Protein AF-A0A8T2TJA4-F1 (afdb_monomer_lite)

Sequence (64 aa):
MREYLACLKENKSEAEKCRDLSKRYLECRMERNLMAKQDLSELGFTESSVSNNISDGLSVQKNS

InterPro domains:
  IPR010625 CHCH [PF06747] (1-31)

Foldseek 3Di:
DVVQVVQCVVVVNPSVSVVVVVLVVVVVCCVVVVDPDDDVVVVVPDCPPDDDDDDDDPPPPPDD

pLDDT: mean 80.57, std 20.78, range [35.44, 97.75]

Structure (mmCIF, N/CA/C/O backbone):
data_AF-A0A8T2TJA4-F1
#
_entry.id   AF-A0A8T2TJA4-F1
#
loop_
_atom_site.group_PDB
_atom_site.id
_atom_site.type_symbol
_atom_site.label_atom_id
_atom_site.label_alt_id
_atom_site.label_comp_id
_atom_site.label_asym_id
_atom_site.label_entity_id
_atom_site.label_seq_id
_atom_site.pdbx_PDB_ins_code
_atom_site.Cartn_x
_atom_site.Cartn_y
_atom_site.Cartn_z
_atom_site.occupancy
_atom_site.B_iso_or_equiv
_atom_site.auth_seq_id
_atom_site.auth_comp_id
_atom_site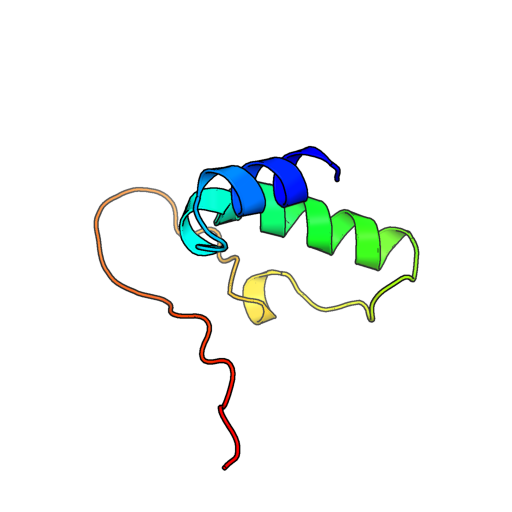.auth_asym_id
_atom_site.auth_atom_id
_atom_site.pdbx_PDB_model_num
ATOM 1 N N . MET A 1 1 ? 4.783 -10.357 3.645 1.00 66.75 1 MET A N 1
ATOM 2 C CA . MET A 1 1 ? 5.359 -8.980 3.708 1.00 66.75 1 MET A CA 1
ATOM 3 C C . MET A 1 1 ? 6.675 -8.840 2.946 1.00 66.75 1 MET A C 1
ATOM 5 O O . MET A 1 1 ? 6.793 -7.896 2.176 1.00 66.75 1 MET A O 1
ATOM 9 N N . ARG A 1 2 ? 7.663 -9.733 3.136 1.00 87.56 2 ARG A N 1
ATOM 10 C CA . ARG A 1 2 ? 8.948 -9.655 2.407 1.00 87.56 2 ARG A CA 1
ATOM 11 C C . ARG A 1 2 ? 8.781 -9.716 0.886 1.00 87.56 2 ARG A C 1
ATOM 13 O O . ARG A 1 2 ? 9.554 -9.081 0.187 1.00 87.56 2 ARG A O 1
ATOM 20 N N . GLU A 1 3 ? 7.751 -10.403 0.398 1.00 93.56 3 GLU A N 1
ATOM 21 C CA . GLU A 1 3 ? 7.445 -10.514 -1.034 1.00 93.56 3 GLU A CA 1
ATOM 22 C C . GLU A 1 3 ? 7.154 -9.159 -1.679 1.00 93.56 3 GLU A C 1
ATOM 24 O O . GLU A 1 3 ? 7.668 -8.889 -2.754 1.00 93.56 3 GLU A O 1
ATOM 29 N N . TYR A 1 4 ? 6.404 -8.273 -1.011 1.00 94.56 4 TYR A N 1
ATOM 30 C CA . TYR A 1 4 ? 6.154 -6.930 -1.539 1.00 94.56 4 TYR A CA 1
ATOM 31 C C . TYR A 1 4 ? 7.461 -6.139 -1.683 1.00 94.56 4 TYR A C 1
ATOM 33 O O . TYR A 1 4 ? 7.726 -5.556 -2.728 1.00 94.56 4 TYR A O 1
ATOM 41 N N . LEU A 1 5 ? 8.321 -6.179 -0.661 1.00 94.25 5 LEU A N 1
ATOM 42 C CA . LEU A 1 5 ? 9.614 -5.490 -0.689 1.00 94.25 5 LEU A CA 1
ATOM 43 C C . LEU A 1 5 ? 10.577 -6.095 -1.722 1.00 94.25 5 LEU A C 1
ATOM 45 O O . LEU A 1 5 ? 11.322 -5.361 -2.368 1.00 94.25 5 LEU A O 1
ATOM 49 N N . ALA A 1 6 ? 10.557 -7.419 -1.893 1.00 97.12 6 ALA A N 1
ATOM 50 C CA . ALA A 1 6 ? 11.324 -8.105 -2.927 1.00 97.12 6 ALA A CA 1
ATOM 51 C C . ALA A 1 6 ? 10.835 -7.707 -4.326 1.00 97.12 6 ALA A C 1
ATOM 53 O O . ALA A 1 6 ? 11.641 -7.285 -5.149 1.00 97.12 6 ALA A O 1
ATOM 54 N N . CYS A 1 7 ? 9.518 -7.715 -4.543 1.00 97.06 7 CYS A N 1
ATOM 55 C CA . CYS A 1 7 ? 8.906 -7.283 -5.792 1.00 97.06 7 CYS A CA 1
ATOM 56 C C . CYS A 1 7 ? 9.262 -5.830 -6.122 1.00 97.06 7 CYS A C 1
ATOM 58 O O . CYS A 1 7 ? 9.653 -5.548 -7.250 1.00 97.06 7 CYS A O 1
ATOM 60 N N . LEU A 1 8 ? 9.219 -4.912 -5.146 1.00 96.12 8 LEU A N 1
ATOM 61 C CA . LEU A 1 8 ? 9.669 -3.532 -5.356 1.00 96.12 8 LEU A CA 1
ATOM 62 C C . LEU A 1 8 ? 11.134 -3.480 -5.790 1.00 96.12 8 LEU A C 1
ATOM 64 O O . LEU A 1 8 ? 11.471 -2.763 -6.726 1.00 96.12 8 LEU A O 1
ATOM 68 N N . LYS A 1 9 ? 12.013 -4.246 -5.138 1.00 97.00 9 LYS A N 1
ATOM 69 C CA . LYS A 1 9 ? 13.436 -4.281 -5.490 1.00 97.00 9 LYS A CA 1
ATOM 70 C C . LYS A 1 9 ? 13.656 -4.782 -6.922 1.00 97.00 9 LYS A C 1
ATOM 72 O O . LYS A 1 9 ? 14.456 -4.201 -7.650 1.00 97.00 9 LYS A O 1
ATOM 77 N N . GLU A 1 10 ? 12.951 -5.834 -7.322 1.00 97.75 10 GLU A N 1
ATOM 78 C CA . GLU A 1 10 ? 13.037 -6.427 -8.663 1.00 97.75 10 GLU A CA 1
ATOM 79 C C . GLU A 1 10 ? 12.462 -5.502 -9.740 1.00 97.75 10 GLU A C 1
ATOM 81 O O . GLU A 1 10 ? 13.025 -5.372 -10.826 1.00 97.75 10 GLU A O 1
ATOM 86 N N . ASN A 1 11 ? 11.386 -4.791 -9.410 1.00 96.75 11 ASN A N 1
ATOM 87 C CA . ASN A 1 11 ? 10.668 -3.903 -10.317 1.00 96.75 11 ASN A CA 1
ATOM 88 C C . ASN A 1 11 ? 11.086 -2.436 -10.174 1.00 96.75 11 ASN A C 1
ATOM 90 O O . ASN A 1 11 ? 10.307 -1.549 -10.496 1.00 96.75 11 ASN A O 1
ATOM 94 N N . LYS A 1 12 ? 12.297 -2.154 -9.674 1.00 96.06 12 LYS A N 1
ATOM 95 C CA . LYS A 1 12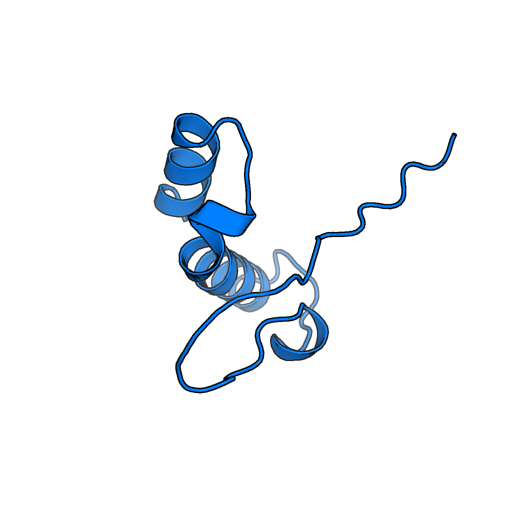 ? 12.855 -0.788 -9.575 1.00 96.06 12 LYS A CA 1
ATOM 96 C C . LYS A 1 12 ? 11.907 0.215 -8.894 1.00 96.06 12 LYS A C 1
ATOM 98 O O . LYS A 1 12 ? 11.806 1.370 -9.298 1.00 96.06 12 LYS A O 1
ATOM 103 N N . SER A 1 13 ? 11.240 -0.239 -7.838 1.00 92.50 13 SER A N 1
ATOM 104 C CA . SER A 1 13 ? 10.252 0.496 -7.040 1.00 92.50 13 SER A CA 1
ATOM 105 C C . SER A 1 13 ? 8.935 0.828 -7.755 1.00 92.50 13 SER A C 1
ATOM 107 O O . SER A 1 13 ? 8.158 1.638 -7.251 1.00 92.50 13 SER A O 1
ATOM 109 N N . GLU A 1 14 ? 8.632 0.185 -8.883 1.00 93.19 14 GLU A N 1
ATOM 110 C CA . GLU A 1 14 ? 7.337 0.289 -9.565 1.00 93.19 14 GLU A CA 1
ATOM 111 C C . GLU A 1 14 ? 6.262 -0.502 -8.793 1.00 93.19 14 GLU A C 1
ATOM 113 O O . GLU A 1 14 ? 6.050 -1.697 -9.006 1.00 93.19 14 GLU A O 1
ATOM 118 N N . ALA A 1 15 ? 5.577 0.164 -7.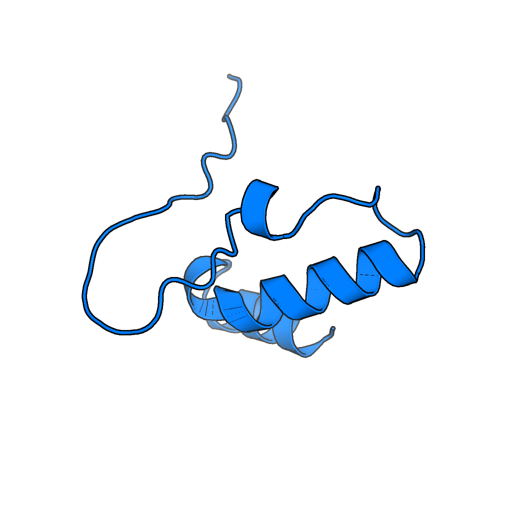856 1.00 88.69 15 ALA A N 1
ATOM 119 C CA . ALA A 1 15 ? 4.595 -0.465 -6.963 1.00 88.69 15 ALA A CA 1
ATOM 120 C C . ALA A 1 15 ? 3.365 -1.042 -7.688 1.00 88.69 15 ALA A C 1
ATOM 122 O O . ALA A 1 15 ? 2.742 -1.979 -7.189 1.00 88.69 15 ALA A O 1
ATOM 123 N N . GLU A 1 16 ? 3.035 -0.521 -8.870 1.00 91.19 16 GLU A N 1
ATOM 124 C CA . GLU A 1 16 ? 1.936 -1.001 -9.717 1.00 91.19 16 GLU A CA 1
ATOM 125 C C . GLU A 1 16 ? 2.128 -2.454 -10.170 1.00 91.19 16 GLU A C 1
ATOM 127 O O . GLU A 1 16 ? 1.176 -3.233 -10.160 1.00 91.19 16 GLU A O 1
ATOM 132 N N . LYS A 1 17 ? 3.373 -2.866 -10.444 1.00 94.12 17 LYS A N 1
ATOM 133 C CA . LYS A 1 17 ? 3.724 -4.257 -10.777 1.00 94.12 17 LYS A CA 1
ATOM 134 C C . LYS A 1 17 ? 3.587 -5.203 -9.583 1.00 94.12 17 LYS A C 1
ATOM 136 O O . LYS A 1 17 ? 3.559 -6.416 -9.747 1.00 94.12 17 LYS A O 1
ATOM 141 N N . CYS A 1 18 ? 3.481 -4.641 -8.382 1.00 96.00 18 CYS A N 1
ATOM 142 C CA . CYS A 1 18 ? 3.372 -5.356 -7.120 1.00 96.00 18 CYS A CA 1
ATOM 143 C C . CYS A 1 18 ? 2.006 -5.140 -6.449 1.00 96.00 18 CYS A C 1
ATOM 145 O O . CYS A 1 18 ? 1.904 -5.333 -5.238 1.00 96.00 18 CYS A O 1
ATOM 147 N N . ARG A 1 19 ? 0.971 -4.720 -7.196 1.00 93.56 19 ARG A N 1
ATOM 148 C CA . ARG A 1 19 ? -0.329 -4.285 -6.650 1.00 93.56 19 ARG A CA 1
ATOM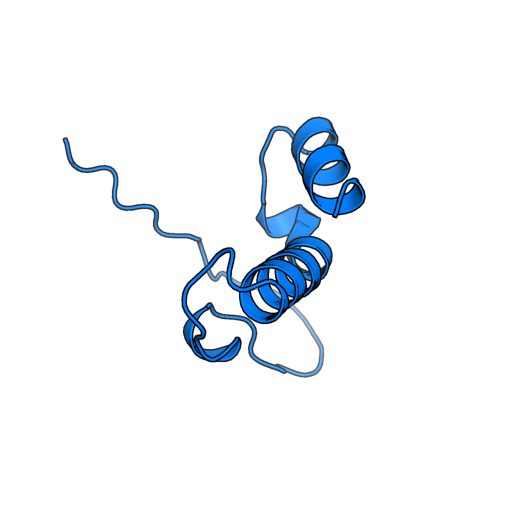 149 C C . ARG A 1 19 ? -0.994 -5.323 -5.741 1.00 93.56 19 ARG A C 1
ATOM 151 O O . ARG A 1 19 ? -1.430 -4.992 -4.644 1.00 93.56 19 ARG A O 1
ATOM 158 N N . ASP A 1 20 ? -1.001 -6.593 -6.127 1.00 92.25 20 ASP A N 1
ATOM 159 C CA . ASP A 1 20 ? -1.607 -7.641 -5.290 1.00 92.25 20 ASP A CA 1
ATOM 160 C C . ASP A 1 20 ? -0.820 -7.874 -3.993 1.00 92.25 20 ASP A C 1
ATOM 162 O O . ASP A 1 20 ? -1.387 -8.126 -2.926 1.00 92.25 20 ASP A O 1
ATOM 166 N N . LEU A 1 21 ? 0.508 -7.748 -4.064 1.00 94.88 21 LEU A N 1
ATOM 167 C CA . LEU A 1 21 ? 1.385 -7.856 -2.901 1.00 94.88 21 LEU A CA 1
ATOM 168 C C . LEU A 1 21 ? 1.260 -6.630 -1.992 1.00 94.88 21 LEU A C 1
ATOM 170 O O . LEU A 1 21 ? 1.358 -6.773 -0.772 1.00 94.88 21 LEU A O 1
ATOM 174 N N . SER A 1 22 ? 1.026 -5.445 -2.562 1.00 94.50 22 SER A N 1
ATOM 175 C CA . SER A 1 22 ? 0.815 -4.217 -1.800 1.00 94.50 22 SER A CA 1
ATOM 176 C C . SER A 1 22 ? -0.522 -4.247 -1.055 1.00 94.50 22 SER A C 1
ATOM 178 O O . SER A 1 22 ? -0.527 -3.892 0.123 1.00 94.50 22 SER A O 1
ATOM 180 N N . LYS A 1 23 ? -1.600 -4.785 -1.655 1.00 94.56 23 LYS A N 1
ATOM 181 C CA . LYS A 1 23 ? -2.893 -5.032 -0.977 1.00 94.56 23 LYS A CA 1
ATOM 182 C C . LYS A 1 23 ? -2.695 -5.848 0.305 1.00 94.56 23 LYS A C 1
ATOM 184 O O . LYS A 1 23 ? -2.947 -5.353 1.403 1.00 94.56 23 LYS A O 1
ATOM 189 N N . ARG A 1 24 ? -2.106 -7.045 0.180 1.00 94.19 24 ARG A N 1
ATOM 190 C CA . ARG A 1 24 ? -1.831 -7.952 1.317 1.00 94.19 24 ARG A CA 1
ATOM 191 C C . ARG A 1 24 ? -0.888 -7.338 2.352 1.00 94.19 24 ARG A C 1
ATOM 193 O O . ARG A 1 24 ? -0.991 -7.595 3.551 1.00 94.19 24 ARG A O 1
ATOM 200 N N . TYR A 1 25 ? 0.086 -6.550 1.897 1.00 94.81 25 TYR A N 1
ATOM 201 C CA . TYR A 1 25 ? 1.020 -5.860 2.781 1.00 94.81 25 TYR A CA 1
ATOM 202 C C . TYR A 1 25 ? 0.317 -4.796 3.632 1.00 94.81 25 TYR A C 1
ATOM 204 O O . TYR A 1 25 ? 0.569 -4.718 4.836 1.00 94.81 25 TYR A O 1
ATOM 212 N N . LEU A 1 26 ? -0.565 -3.999 3.026 1.00 94.44 26 LEU A N 1
ATOM 213 C CA . LEU A 1 26 ? -1.314 -2.949 3.712 1.00 94.44 26 LEU A CA 1
ATOM 214 C C . LEU A 1 26 ? -2.338 -3.535 4.689 1.00 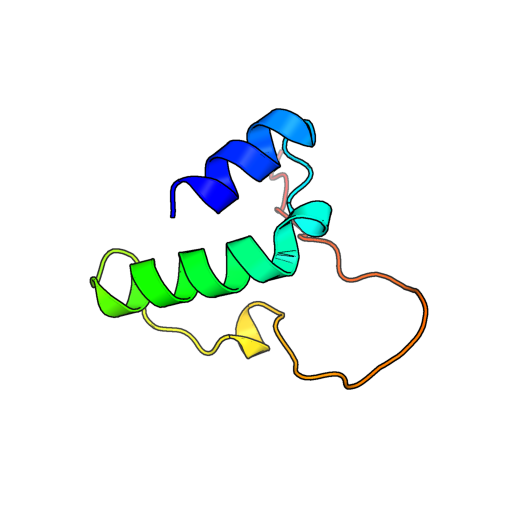94.44 26 LEU A C 1
ATOM 216 O O . LEU A 1 26 ? -2.369 -3.097 5.838 1.00 94.44 26 LEU A O 1
ATOM 220 N N . GLU A 1 27 ? -3.074 -4.577 4.291 1.00 94.00 27 GLU A N 1
ATOM 221 C CA . GLU A 1 27 ? -3.961 -5.350 5.177 1.00 94.00 27 GLU A CA 1
ATOM 222 C C . GLU A 1 27 ? -3.225 -5.802 6.444 1.00 94.00 27 GLU A C 1
ATOM 224 O O . GLU A 1 27 ? -3.605 -5.440 7.558 1.00 94.00 27 GLU A O 1
ATOM 229 N N . CYS A 1 28 ? -2.086 -6.482 6.279 1.00 95.81 28 CYS A N 1
ATOM 230 C CA . CYS A 1 28 ? -1.280 -6.964 7.399 1.00 95.81 28 CYS A CA 1
ATOM 231 C C . CYS A 1 28 ? -0.816 -5.826 8.325 1.00 95.81 28 CYS A C 1
ATOM 233 O O . CYS A 1 28 ? -0.785 -5.971 9.550 1.00 95.81 28 CYS A O 1
ATOM 235 N N . ARG A 1 29 ? -0.444 -4.666 7.770 1.00 95.50 29 ARG A N 1
ATOM 236 C CA . ARG A 1 29 ? -0.041 -3.515 8.590 1.00 95.50 29 ARG A CA 1
ATOM 237 C C . ARG A 1 29 ? -1.203 -2.944 9.392 1.00 95.50 29 ARG A C 1
ATOM 239 O O . ARG A 1 29 ? -0.991 -2.590 10.551 1.00 95.50 29 ARG A O 1
ATOM 246 N N . MET A 1 30 ? -2.395 -2.874 8.809 1.00 95.25 30 MET A N 1
ATOM 247 C CA . MET A 1 30 ? -3.601 -2.415 9.500 1.00 95.25 30 MET A CA 1
ATOM 248 C C . MET A 1 30 ? -4.019 -3.388 10.610 1.00 95.25 30 MET A C 1
ATOM 250 O O . MET A 1 30 ? -4.312 -2.960 11.726 1.00 95.25 30 MET A O 1
ATOM 254 N N . GLU A 1 31 ? -3.968 -4.698 10.355 1.00 95.62 31 GLU A N 1
ATOM 255 C CA . GLU A 1 31 ? -4.256 -5.740 11.352 1.00 95.62 31 GLU A CA 1
ATOM 256 C C . GLU A 1 31 ? -3.304 -5.689 12.549 1.00 95.62 31 GLU A C 1
ATOM 258 O O . GLU A 1 31 ? -3.714 -5.864 13.696 1.00 95.62 31 GLU A O 1
ATOM 263 N N . ARG A 1 32 ? -2.022 -5.404 12.294 1.00 96.06 32 ARG A N 1
ATOM 264 C CA . ARG A 1 32 ? -0.990 -5.308 13.337 1.00 96.06 32 ARG A CA 1
ATOM 265 C C . ARG A 1 32 ? -0.909 -3.930 13.991 1.00 96.06 32 ARG A C 1
ATOM 267 O O . ARG A 1 32 ? 0.023 -3.690 14.753 1.00 96.06 32 ARG A O 1
ATOM 274 N N . ASN A 1 33 ? -1.857 -3.037 13.705 1.00 95.44 33 ASN A N 1
ATOM 275 C CA . ASN A 1 33 ? -1.889 -1.660 14.208 1.00 95.44 33 ASN A CA 1
ATOM 276 C C . ASN A 1 33 ? -0.602 -0.868 13.886 1.00 95.44 33 ASN A C 1
ATOM 278 O O . ASN A 1 33 ? -0.189 0.011 14.635 1.00 95.44 33 ASN A O 1
ATOM 282 N N . LEU A 1 34 ? 0.044 -1.186 12.760 1.00 95.06 34 LEU A N 1
ATOM 283 C CA . LEU A 1 34 ? 1.227 -0.492 12.228 1.00 95.06 34 LEU A CA 1
ATOM 284 C C . LEU A 1 34 ? 0.858 0.582 11.192 1.00 95.06 34 LEU A C 1
ATOM 286 O O . LEU A 1 34 ? 1.743 1.176 10.566 1.00 95.06 34 LEU A O 1
ATOM 290 N N . MET A 1 35 ? -0.440 0.755 10.951 1.00 91.75 35 MET A N 1
ATOM 291 C CA . MET A 1 35 ? -1.057 1.740 10.072 1.00 91.75 35 MET A CA 1
ATOM 292 C C . MET A 1 35 ? -2.504 1.960 10.536 1.00 91.75 35 MET A C 1
ATOM 294 O O . MET A 1 35 ? -3.119 1.042 11.084 1.00 91.75 35 MET A O 1
ATOM 298 N N . ALA A 1 36 ? -3.039 3.166 10.331 1.00 94.75 36 ALA A N 1
ATOM 299 C CA . ALA A 1 36 ? -4.449 3.444 10.583 1.00 94.75 36 ALA A CA 1
ATOM 300 C C . ALA A 1 36 ? -5.333 2.550 9.703 1.00 94.75 36 ALA A C 1
ATOM 302 O O . ALA A 1 36 ? -5.018 2.324 8.534 1.00 94.75 36 ALA A O 1
ATOM 303 N N . LYS A 1 37 ? -6.430 2.044 10.269 1.00 93.88 37 LYS A N 1
ATOM 304 C CA . LYS A 1 37 ? -7.396 1.237 9.519 1.00 93.88 37 LYS A CA 1
ATOM 305 C C . LYS A 1 37 ? -8.152 2.135 8.536 1.00 93.88 37 LYS A C 1
ATOM 307 O O . LYS A 1 37 ? -8.666 3.184 8.924 1.00 93.88 37 LYS A O 1
ATOM 312 N N . GLN A 1 38 ? -8.183 1.721 7.279 1.00 92.50 38 GLN A N 1
ATOM 313 C CA . GLN A 1 38 ? -8.859 2.378 6.160 1.00 92.50 38 GLN A CA 1
ATOM 314 C C . GLN A 1 38 ? -9.469 1.286 5.281 1.00 92.50 38 G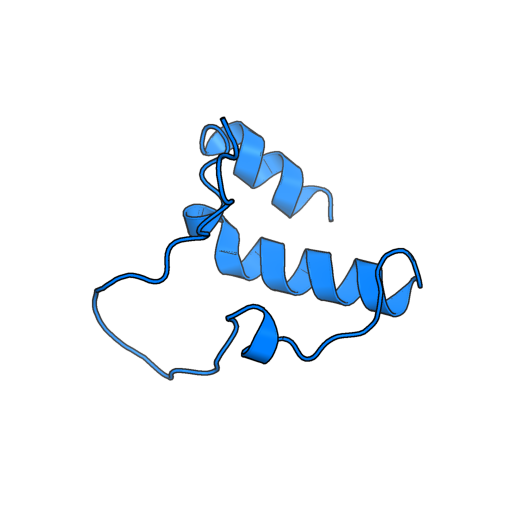LN A C 1
ATOM 316 O O . GLN A 1 38 ? -8.997 0.143 5.312 1.00 92.50 38 GLN A O 1
ATOM 321 N N . ASP A 1 39 ? -10.499 1.619 4.508 1.00 92.44 39 ASP A N 1
ATOM 322 C CA . ASP A 1 39 ? -11.034 0.667 3.540 1.00 92.44 39 ASP A CA 1
ATOM 323 C C . ASP A 1 39 ? -10.051 0.511 2.368 1.00 92.44 39 ASP A C 1
ATOM 325 O O . ASP A 1 39 ? -9.425 1.466 1.907 1.00 92.44 39 ASP A O 1
ATOM 329 N N . LEU A 1 40 ? -9.884 -0.710 1.869 1.00 90.75 40 LEU A N 1
ATOM 330 C CA . LEU A 1 40 ? -8.978 -0.973 0.752 1.00 90.75 40 LEU A CA 1
ATOM 331 C C . LEU A 1 40 ? -9.435 -0.293 -0.541 1.00 90.75 40 LEU A C 1
ATOM 333 O O . LEU A 1 40 ? -8.592 0.099 -1.344 1.00 90.75 40 LEU A O 1
ATOM 337 N N . SER A 1 41 ? -10.738 -0.107 -0.728 1.00 91.81 41 SER A N 1
ATOM 338 C CA . SER A 1 41 ? -11.291 0.644 -1.854 1.00 91.81 41 SER A CA 1
ATOM 339 C C . SER A 1 41 ? -10.904 2.126 -1.815 1.00 91.81 41 SER A C 1
ATOM 341 O O . SER A 1 41 ? -10.582 2.685 -2.862 1.00 91.81 41 SER A O 1
ATOM 343 N N . GLU A 1 42 ? -10.815 2.737 -0.627 1.00 91.25 42 GLU A N 1
ATOM 344 C CA . GLU A 1 42 ? -10.312 4.111 -0.438 1.00 91.25 42 GLU A CA 1
ATOM 345 C C . GLU A 1 42 ? -8.819 4.224 -0.783 1.00 91.25 42 GLU A C 1
ATOM 347 O O . GLU A 1 42 ? -8.343 5.275 -1.207 1.00 91.25 42 GLU A O 1
ATOM 352 N N . LEU A 1 43 ? -8.084 3.116 -0.659 1.00 90.31 43 LEU A N 1
ATOM 353 C CA . LEU A 1 43 ? -6.693 2.979 -1.097 1.00 90.31 43 LEU A CA 1
ATOM 354 C C . LEU A 1 43 ? -6.570 2.548 -2.573 1.00 90.31 43 LEU A C 1
ATOM 356 O O . LEU A 1 43 ? -5.471 2.247 -3.041 1.00 90.31 43 LEU A O 1
ATOM 360 N N . GLY A 1 44 ? -7.685 2.511 -3.308 1.00 90.25 44 GLY A N 1
ATOM 361 C CA . GLY A 1 44 ? -7.746 2.183 -4.731 1.00 90.25 44 GLY A CA 1
ATOM 362 C C . GLY A 1 44 ? -7.837 0.688 -5.053 1.00 90.25 44 GLY A C 1
ATOM 363 O O . GLY A 1 44 ? -7.837 0.320 -6.226 1.00 90.25 44 GLY A O 1
ATOM 364 N N . PHE A 1 45 ? -7.932 -0.211 -4.072 1.00 90.50 45 PHE A N 1
ATOM 365 C CA . PHE A 1 45 ? -8.124 -1.648 -4.314 1.00 90.50 45 PHE A CA 1
ATOM 366 C C . PHE A 1 45 ? -9.612 -1.984 -4.451 1.00 90.50 45 PHE A C 1
ATOM 368 O O . PHE A 1 45 ? -10.216 -2.590 -3.566 1.00 90.50 45 PHE A O 1
ATOM 375 N N . THR A 1 46 ? -10.210 -1.591 -5.570 1.00 86.06 46 THR A N 1
ATOM 376 C CA . THR A 1 46 ? -11.577 -1.989 -5.916 1.00 86.06 46 THR A CA 1
ATOM 377 C C . THR A 1 46 ? -11.576 -3.354 -6.607 1.00 86.06 46 THR A C 1
ATOM 379 O O . THR A 1 46 ? -10.694 -3.664 -7.408 1.00 86.06 46 THR A O 1
ATOM 382 N N . GLU A 1 47 ? -12.567 -4.192 -6.299 1.00 69.44 47 GLU A N 1
ATOM 383 C CA . GLU A 1 47 ? -12.813 -5.466 -6.992 1.00 69.44 47 GLU A CA 1
ATOM 384 C C . GLU A 1 47 ? -13.452 -5.178 -8.363 1.00 69.44 47 GLU A C 1
ATOM 386 O O . GLU A 1 47 ? -14.622 -5.466 -8.609 1.00 69.44 47 GLU A O 1
ATOM 391 N N . SER A 1 48 ? -12.707 -4.543 -9.268 1.00 55.94 48 SER A N 1
ATOM 392 C CA . SER A 1 48 ? -13.102 -4.455 -10.674 1.00 55.94 48 SER A CA 1
ATOM 393 C C . SER A 1 48 ? -12.724 -5.775 -11.343 1.00 55.94 48 SER A C 1
ATOM 395 O O . SER A 1 48 ? -11.587 -6.029 -11.735 1.00 55.94 48 SER A O 1
ATOM 397 N N . SER A 1 49 ? -13.701 -6.672 -11.387 1.00 46.53 49 SER A N 1
ATOM 398 C CA . SER A 1 49 ? -13.612 -7.958 -12.063 1.00 46.53 49 SER A CA 1
ATOM 399 C C . SER A 1 49 ? -13.270 -7.764 -13.546 1.00 46.53 49 SER A C 1
ATOM 401 O O . SER A 1 49 ? -14.080 -7.273 -14.317 1.00 46.53 49 SER A O 1
ATOM 403 N N . VAL A 1 50 ? -12.075 -8.237 -13.914 1.00 51.66 50 VAL A N 1
ATOM 404 C CA . VAL A 1 50 ? -11.662 -8.712 -15.245 1.00 51.66 50 VAL A CA 1
ATOM 405 C C . VAL A 1 50 ? -11.631 -7.678 -16.392 1.00 51.66 50 VAL A C 1
ATOM 407 O O . VAL A 1 50 ? -12.643 -7.168 -16.852 1.00 51.66 50 VAL A O 1
ATOM 410 N N . SER A 1 51 ? -10.421 -7.560 -16.959 1.00 46.25 51 SER A N 1
ATOM 411 C CA . SER A 1 51 ? -10.075 -7.157 -18.333 1.00 46.25 51 SER A CA 1
ATOM 412 C C . SER A 1 51 ? -9.790 -5.681 -18.661 1.00 46.25 51 SER A C 1
ATOM 414 O O . SER A 1 51 ? -10.678 -4.862 -18.838 1.00 46.25 51 SER A O 1
ATOM 416 N N . ASN A 1 52 ? -8.508 -5.478 -19.000 1.00 46.59 52 ASN A N 1
ATOM 417 C CA . ASN A 1 52 ? -7.974 -4.588 -20.037 1.00 46.59 52 ASN A CA 1
ATOM 418 C C . ASN A 1 52 ? -7.922 -3.075 -19.766 1.00 46.59 52 ASN A C 1
ATOM 420 O O . ASN A 1 52 ? -8.851 -2.345 -20.073 1.00 46.59 52 ASN A O 1
ATOM 424 N N . ASN A 1 53 ? -6.699 -2.646 -19.432 1.00 55.88 53 ASN A N 1
ATOM 425 C CA . ASN A 1 53 ? -6.115 -1.316 -19.617 1.00 55.88 53 ASN A CA 1
ATOM 426 C C . ASN A 1 53 ? -6.738 -0.128 -18.861 1.00 55.88 53 ASN A C 1
ATOM 428 O O . ASN A 1 53 ? -7.933 0.125 -18.890 1.00 55.88 53 ASN A O 1
ATOM 432 N N . ILE A 1 54 ? -5.804 0.705 -18.393 1.00 49.22 54 ILE A N 1
ATOM 433 C CA . ILE A 1 54 ? -5.917 2.136 -18.080 1.00 49.22 54 ILE A CA 1
ATOM 434 C C . ILE A 1 54 ? -6.062 2.494 -16.591 1.00 49.22 54 ILE A C 1
ATOM 436 O O . ILE A 1 54 ? -7.135 2.503 -16.009 1.00 49.22 54 ILE A O 1
ATOM 440 N N . SER A 1 55 ? -4.877 2.843 -16.068 1.00 55.66 55 SER A N 1
ATOM 441 C CA . SER A 1 55 ? -4.546 3.897 -15.106 1.00 55.66 55 SER A CA 1
ATOM 442 C C . SER A 1 55 ? -5.319 3.958 -13.801 1.00 55.66 55 SER A C 1
ATOM 444 O O . SER A 1 55 ? -6.412 4.494 -13.774 1.00 55.66 55 SER A O 1
ATOM 446 N N . ASP A 1 56 ? -4.634 3.654 -12.702 1.00 47.59 56 ASP A N 1
ATOM 447 C CA . ASP A 1 56 ? -4.784 4.480 -11.507 1.00 47.59 56 ASP A CA 1
ATOM 448 C C . ASP A 1 56 ? -3.428 4.617 -10.826 1.00 47.59 56 ASP A C 1
ATOM 450 O O . ASP A 1 56 ? -2.944 3.740 -10.102 1.00 47.59 56 ASP A O 1
ATOM 454 N N . GLY A 1 57 ? -2.787 5.730 -11.180 1.00 44.44 57 GLY A N 1
ATOM 455 C CA . GLY A 1 57 ? -1.501 6.163 -10.677 1.00 44.44 57 GLY A CA 1
ATOM 456 C C . GLY A 1 57 ? -1.586 6.547 -9.207 1.00 44.44 57 GLY A C 1
ATOM 457 O O . GLY A 1 57 ? -2.451 7.311 -8.778 1.00 44.44 57 GLY A O 1
ATOM 458 N N . LEU A 1 58 ? -0.610 6.064 -8.443 1.00 45.91 58 LEU A N 1
ATOM 459 C CA . LEU A 1 58 ? -0.285 6.607 -7.137 1.00 45.91 58 LEU A CA 1
ATOM 460 C C . LEU A 1 58 ? 0.255 8.032 -7.339 1.00 45.91 58 LEU A C 1
ATOM 462 O O . LEU A 1 58 ? 1.452 8.238 -7.534 1.00 45.91 58 LEU A O 1
ATOM 466 N N . SER A 1 59 ? -0.634 9.023 -7.308 1.00 40.81 59 SER A N 1
ATOM 467 C CA . SER A 1 59 ? -0.255 10.431 -7.198 1.00 40.81 59 SER A CA 1
ATOM 468 C C . SER A 1 59 ? 0.311 10.685 -5.796 1.00 40.81 59 SER A C 1
ATOM 470 O O . SER A 1 59 ? -0.362 11.240 -4.932 1.00 40.81 59 SER A O 1
ATOM 472 N N . VAL A 1 60 ? 1.561 10.278 -5.544 1.00 48.59 60 VAL A N 1
ATOM 473 C CA . VAL A 1 60 ? 2.364 10.921 -4.498 1.00 48.59 60 VAL A CA 1
ATOM 474 C C . VAL A 1 60 ? 2.554 12.360 -4.955 1.00 48.59 60 VAL A C 1
ATOM 476 O O . VAL A 1 60 ? 3.289 12.642 -5.901 1.00 48.59 60 VAL A O 1
ATOM 479 N N . GLN A 1 61 ? 1.830 13.261 -4.300 1.00 35.44 61 GLN A N 1
ATOM 480 C CA . GLN A 1 61 ? 2.009 14.698 -4.408 1.00 35.44 61 GLN A CA 1
ATOM 481 C C . GLN A 1 61 ? 3.482 15.012 -4.111 1.00 35.44 61 GLN A C 1
ATOM 483 O O . GLN A 1 61 ? 3.932 14.949 -2.967 1.00 35.44 61 GLN A O 1
ATOM 488 N N . LYS A 1 62 ? 4.255 15.304 -5.162 1.00 47.06 62 LYS A N 1
ATOM 489 C CA . LYS A 1 62 ? 5.520 16.025 -5.037 1.00 47.06 62 LYS A CA 1
ATOM 490 C C . LYS A 1 62 ? 5.158 17.461 -4.678 1.00 47.06 62 LYS A C 1
ATOM 492 O O . LYS A 1 62 ? 4.852 18.254 -5.563 1.00 47.06 62 LYS A O 1
ATOM 497 N N . ASN A 1 63 ? 5.157 17.769 -3.388 1.00 41.44 63 ASN A N 1
ATOM 498 C CA . ASN A 1 63 ? 5.247 19.153 -2.949 1.00 41.44 63 ASN A CA 1
ATOM 499 C C . ASN A 1 63 ? 6.691 19.618 -3.179 1.00 41.44 63 ASN A C 1
ATOM 501 O O . ASN A 1 63 ? 7.636 18.891 -2.862 1.00 41.44 63 ASN A O 1
ATOM 505 N N . SER A 1 64 ? 6.799 20.770 -3.840 1.00 45.34 64 SER A N 1
ATOM 506 C CA . SER A 1 64 ? 8.031 21.452 -4.239 1.00 45.34 64 SER A CA 1
ATOM 507 C C . SER A 1 64 ? 8.872 21.934 -3.062 1.00 45.34 64 SER A C 1
ATOM 509 O O . SER A 1 64 ? 8.320 22.076 -1.949 1.00 45.34 64 SER A O 1
#

Organism: Ceratopteris richardii (NCBI:txid49495)

Secondary structure (DSSP, 8-state):
-HHHHHHHHHTTT-GGGGHHHHHHHHHHHHHTTSS----TTTTT-----S--------------

Radius of gyration: 12.97 Å; chains: 1; bounding box: 27×32×34 Å